Protein AF-A0A524GZX2-F1 (afdb_monomer)

Sequence (122 aa):
MFYCSATPIFTAFLVPGYKEALSGFSVVTVDKFQGQEAPIVIYSMTSSSSEDAPMGMSFLYNPNRMNVATSRAKCTSILVSTSKIFEVECNTIEQIRWANGVCLYKEMSMEVNIHEFNFNLL

Structure (mmCIF, N/CA/C/O backbone):
data_AF-A0A524GZX2-F1
#
_entry.id   AF-A0A524GZX2-F1
#
loop_
_atom_site.group_PDB
_atom_site.id
_atom_site.type_symbol
_atom_site.label_atom_id
_atom_site.label_alt_id
_atom_site.label_comp_id
_atom_site.label_asym_id
_atom_site.label_entity_id
_atom_site.label_seq_id
_atom_site.pdbx_PDB_ins_code
_atom_site.Cartn_x
_atom_site.Cartn_y
_atom_site.Cartn_z
_atom_site.occupancy
_atom_site.B_iso_or_equiv
_atom_site.auth_seq_id
_atom_site.auth_comp_id
_atom_site.auth_asym_id
_atom_site.auth_atom_id
_atom_site.pdbx_PDB_model_num
ATOM 1 N N . MET A 1 1 ? -14.765 -8.518 -10.613 1.00 26.88 1 MET A N 1
ATOM 2 C CA . MET A 1 1 ? -14.017 -7.895 -11.724 1.00 26.88 1 MET A CA 1
ATOM 3 C C . MET A 1 1 ? -14.047 -6.387 -11.501 1.00 26.88 1 MET A C 1
ATOM 5 O O . MET A 1 1 ? -14.984 -5.731 -11.930 1.00 26.88 1 MET A O 1
ATOM 9 N N . PHE A 1 2 ? -13.115 -5.854 -10.703 1.00 30.02 2 PHE A N 1
ATOM 10 C CA . PHE A 1 2 ? -12.992 -4.406 -10.493 1.00 30.02 2 PHE A CA 1
ATOM 11 C C . PHE A 1 2 ? -12.303 -3.836 -11.734 1.00 30.02 2 PHE A C 1
ATOM 13 O O . PHE A 1 2 ? -11.100 -4.006 -11.907 1.00 30.02 2 PHE A O 1
ATOM 20 N N . TYR A 1 3 ? -13.097 -3.305 -12.664 1.00 29.52 3 TYR A N 1
ATOM 21 C CA . TYR A 1 3 ? -12.611 -2.841 -13.958 1.00 29.52 3 TYR A CA 1
ATOM 22 C C . TYR A 1 3 ? -11.787 -1.553 -13.822 1.00 29.52 3 TYR A C 1
ATOM 24 O O . TYR A 1 3 ? -12.161 -0.606 -13.131 1.00 29.52 3 TYR A O 1
ATOM 32 N N . CYS A 1 4 ? -10.669 -1.568 -14.539 1.00 35.44 4 CYS A N 1
ATOM 33 C CA . CYS A 1 4 ? -9.645 -0.549 -14.716 1.00 35.44 4 CYS A CA 1
ATOM 34 C C . CYS A 1 4 ? -10.163 0.730 -15.420 1.00 35.44 4 CYS A C 1
ATOM 36 O O . CYS A 1 4 ? -9.849 0.969 -16.583 1.00 35.44 4 CYS A O 1
ATOM 38 N N . SER A 1 5 ? -10.971 1.564 -14.754 1.00 31.56 5 SER A N 1
ATOM 39 C CA . SER A 1 5 ? -11.332 2.893 -15.299 1.00 31.56 5 SER A CA 1
ATOM 40 C C . SER A 1 5 ? -11.435 4.030 -14.280 1.00 31.56 5 SER A C 1
ATOM 42 O O . SER A 1 5 ? -11.758 5.155 -14.654 1.00 31.56 5 SER A O 1
ATOM 44 N N . ALA A 1 6 ? -11.162 3.774 -13.003 1.00 36.34 6 ALA A N 1
ATOM 45 C CA . ALA A 1 6 ? -11.051 4.821 -11.998 1.00 36.34 6 ALA A CA 1
ATOM 46 C C . ALA A 1 6 ? -9.574 4.991 -11.647 1.00 36.34 6 ALA A C 1
ATOM 48 O O . ALA A 1 6 ? -8.852 4.009 -11.496 1.00 36.34 6 ALA A O 1
ATOM 49 N N . THR A 1 7 ? -9.133 6.242 -11.562 1.00 40.62 7 THR A N 1
ATOM 50 C CA . THR A 1 7 ? -7.848 6.665 -10.993 1.00 40.62 7 THR A CA 1
ATOM 51 C C . THR A 1 7 ? -7.413 5.764 -9.829 1.00 40.62 7 THR A C 1
ATOM 53 O O . THR A 1 7 ? -8.289 5.338 -9.073 1.00 40.62 7 THR A O 1
ATOM 56 N N . PRO A 1 8 ? -6.106 5.486 -9.623 1.00 47.75 8 PRO A N 1
ATOM 57 C CA . PRO A 1 8 ? -5.664 4.632 -8.529 1.00 47.75 8 PRO A CA 1
ATOM 58 C C . PRO A 1 8 ? -5.829 5.407 -7.217 1.00 47.75 8 PRO A C 1
ATOM 60 O O . PRO A 1 8 ? -4.922 6.029 -6.669 1.00 47.75 8 PRO A O 1
ATOM 63 N N . ILE A 1 9 ? -7.067 5.462 -6.747 1.00 49.03 9 ILE A N 1
ATOM 64 C CA . ILE A 1 9 ? -7.453 5.957 -5.446 1.00 49.03 9 ILE A CA 1
ATOM 65 C C . ILE A 1 9 ? -7.180 4.780 -4.536 1.00 49.03 9 ILE A C 1
ATOM 67 O O . ILE A 1 9 ? -8.016 3.904 -4.328 1.00 49.03 9 ILE A O 1
ATOM 71 N N . PHE A 1 10 ? -5.947 4.757 -4.053 1.00 57.69 10 PHE A N 1
ATOM 72 C CA . PHE A 1 10 ? -5.492 3.927 -2.961 1.00 57.69 10 PHE A CA 1
ATOM 73 C C . PHE A 1 10 ? -6.518 3.924 -1.840 1.00 57.69 10 PHE A C 1
ATOM 75 O O . PHE A 1 10 ? -6.569 4.860 -1.047 1.00 57.69 10 PHE A O 1
ATOM 82 N N . THR A 1 11 ? -7.374 2.915 -1.827 1.00 55.09 11 THR A N 1
ATOM 83 C CA . THR A 1 11 ? -8.514 2.892 -0.928 1.00 55.09 11 THR A CA 1
ATOM 84 C C . THR A 1 11 ? -8.069 2.213 0.350 1.00 55.09 11 THR A C 1
ATOM 86 O O . THR A 1 11 ? -7.785 1.017 0.325 1.00 55.09 11 THR A O 1
ATOM 89 N N . ALA A 1 12 ? -7.967 2.991 1.426 1.00 59.34 12 ALA A N 1
ATOM 90 C CA . ALA A 1 12 ? -7.832 2.490 2.782 1.00 59.34 12 ALA A CA 1
ATOM 91 C C . ALA A 1 12 ? -9.238 2.254 3.344 1.00 59.34 12 ALA A C 1
ATOM 93 O O . ALA A 1 12 ? -10.034 3.194 3.385 1.00 59.34 12 ALA A O 1
ATOM 94 N N . PHE A 1 13 ? -9.540 1.022 3.759 1.00 61.09 13 PHE A N 1
ATOM 95 C CA . PHE A 1 13 ? -10.732 0.733 4.555 1.00 61.09 13 PHE A CA 1
ATOM 96 C C . PHE A 1 13 ? -10.370 0.742 6.034 1.00 61.09 13 PHE A C 1
ATOM 98 O O . PHE A 1 13 ? -9.524 -0.044 6.461 1.00 61.09 13 PHE A O 1
ATOM 105 N N . LEU A 1 14 ? -11.022 1.613 6.803 1.00 60.72 14 LEU A N 1
ATOM 106 C CA . LEU A 1 14 ? -10.950 1.609 8.263 1.00 60.72 14 LEU A CA 1
ATOM 107 C C . LEU A 1 14 ? -12.053 0.702 8.800 1.00 60.72 14 LEU A C 1
ATOM 109 O O . LEU A 1 14 ? -13.223 0.964 8.533 1.00 60.72 14 LEU A O 1
ATOM 113 N N . VAL A 1 15 ? -11.688 -0.338 9.550 1.00 5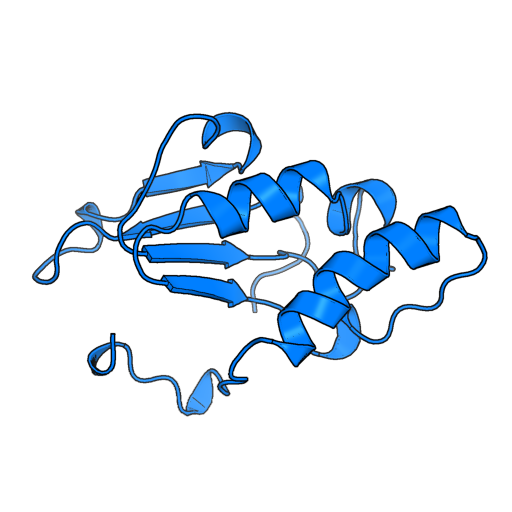8.84 15 VAL A N 1
ATOM 114 C CA . VAL A 1 15 ? -12.658 -1.202 10.241 1.00 58.84 15 VAL A CA 1
ATOM 115 C C . VAL A 1 15 ? -12.703 -0.806 11.720 1.00 58.84 15 VAL A C 1
ATOM 117 O O . VAL A 1 15 ? -11.764 -1.119 12.458 1.00 58.84 15 VAL A O 1
ATOM 120 N N . PRO A 1 16 ? -13.734 -0.077 12.184 1.00 53.34 16 PRO A N 1
ATOM 121 C CA . PRO A 1 16 ? -13.978 0.107 13.604 1.00 53.34 16 PRO A CA 1
ATOM 122 C C . PRO A 1 16 ? -14.568 -1.183 14.191 1.00 53.34 16 PRO A C 1
ATOM 124 O O . PRO A 1 16 ? -15.125 -2.003 13.466 1.00 53.34 16 PRO A O 1
ATOM 127 N N . GLY A 1 17 ? -14.387 -1.365 15.502 1.00 51.75 17 GLY A N 1
ATOM 128 C CA . GLY A 1 17 ? -14.606 -2.608 16.250 1.00 51.75 17 GLY A CA 1
ATOM 129 C C . GLY A 1 17 ? -15.771 -3.498 15.793 1.00 51.75 17 GLY A C 1
ATOM 130 O O . GLY A 1 17 ? -16.878 -3.044 15.518 1.00 51.75 17 GLY A O 1
ATOM 131 N N . TYR A 1 18 ? -15.474 -4.794 15.751 1.00 54.81 18 TYR A N 1
ATOM 132 C CA . TYR A 1 18 ? -16.292 -5.892 15.248 1.00 54.81 18 TYR A CA 1
ATOM 133 C C . TYR A 1 18 ? -17.677 -5.997 15.916 1.00 54.81 18 TYR A C 1
ATOM 135 O O . TYR A 1 18 ? -17.793 -6.466 17.048 1.00 54.81 18 TYR A O 1
ATOM 143 N N . LYS A 1 19 ? -18.724 -5.586 15.193 1.00 42.22 19 LYS A N 1
ATOM 144 C CA . LYS A 1 19 ? -20.029 -6.258 15.009 1.00 42.22 19 LYS A CA 1
ATOM 145 C C . LYS A 1 19 ? -20.993 -5.260 14.376 1.00 42.22 19 LYS A C 1
ATOM 147 O O . LYS A 1 19 ? -21.239 -4.205 14.937 1.00 42.22 19 LYS A O 1
ATOM 152 N N . GLU A 1 20 ? -21.548 -5.649 13.233 1.00 48.00 20 GLU A N 1
ATOM 153 C CA . GLU A 1 20 ? -22.684 -4.987 12.583 1.00 48.00 20 GLU A CA 1
ATOM 154 C C . GLU A 1 20 ? -22.391 -3.580 12.040 1.00 48.00 20 GLU A C 1
ATOM 156 O O . GLU A 1 20 ? -22.668 -2.566 12.666 1.00 48.00 20 GLU A O 1
ATOM 161 N N . ALA A 1 21 ? -21.867 -3.531 10.813 1.00 46.94 21 ALA A N 1
ATOM 162 C CA . ALA A 1 21 ? -22.524 -2.866 9.683 1.00 46.94 21 ALA A CA 1
ATOM 163 C C . ALA A 1 21 ? -21.503 -2.450 8.618 1.00 46.94 21 ALA A C 1
ATOM 165 O O . ALA A 1 21 ? -20.449 -1.882 8.901 1.00 46.94 21 ALA A O 1
ATOM 166 N N . LEU A 1 22 ? -21.894 -2.609 7.354 1.00 53.34 22 LEU A N 1
ATOM 167 C CA . LEU A 1 22 ? -21.276 -1.935 6.208 1.00 53.34 22 LEU A CA 1
ATOM 168 C C . LEU A 1 22 ? -21.184 -0.399 6.389 1.00 53.34 22 LEU A C 1
ATOM 170 O O . LEU A 1 22 ? -20.458 0.250 5.646 1.00 53.34 22 LEU A O 1
ATOM 174 N N . SER A 1 23 ? -21.869 0.184 7.385 1.00 54.56 23 SER A N 1
ATOM 175 C CA . SER A 1 23 ? -21.784 1.601 7.761 1.00 54.56 23 SER A CA 1
ATOM 176 C C . SER A 1 23 ? -20.576 1.969 8.632 1.00 54.56 23 SER A C 1
ATOM 178 O O . SER A 1 23 ? -20.372 3.152 8.884 1.00 54.56 23 SER A O 1
ATOM 180 N N . GLY A 1 24 ? -19.785 1.000 9.109 1.00 60.69 24 GLY A N 1
ATOM 181 C CA . GLY A 1 24 ? -18.562 1.261 9.879 1.00 60.69 24 GLY A CA 1
ATOM 182 C C . GLY A 1 24 ? -17.327 1.538 9.017 1.00 60.69 24 GLY A C 1
ATOM 183 O O . GLY A 1 24 ? -16.347 2.083 9.512 1.00 60.69 24 GLY A O 1
ATOM 184 N N . PHE A 1 25 ? -17.354 1.193 7.729 1.00 67.81 25 PHE A N 1
ATOM 185 C CA . PHE A 1 25 ? -16.175 1.287 6.871 1.00 67.81 25 PHE A CA 1
ATOM 186 C C . PHE A 1 25 ? -16.003 2.700 6.310 1.00 67.81 25 PHE A C 1
ATOM 188 O O . PHE A 1 25 ? -16.866 3.206 5.594 1.00 67.81 25 PHE A O 1
ATOM 195 N N . SER A 1 26 ? -14.857 3.324 6.586 1.00 73.62 26 SER A N 1
ATOM 196 C CA . SER A 1 26 ? -14.449 4.549 5.888 1.00 73.62 26 SER A CA 1
ATOM 197 C C . SER A 1 26 ? -13.597 4.184 4.681 1.00 73.62 26 SER A C 1
ATOM 199 O O . SER A 1 26 ? -12.649 3.418 4.822 1.00 73.62 26 SER A O 1
ATOM 201 N N . VAL A 1 27 ? -13.946 4.729 3.515 1.00 79.69 27 VAL A N 1
ATOM 202 C CA . VAL A 1 27 ? -13.299 4.481 2.221 1.00 79.69 27 VAL A CA 1
ATOM 203 C C . VAL A 1 27 ? -12.646 5.780 1.777 1.00 79.69 27 VAL A C 1
ATOM 205 O O . VAL A 1 27 ? -13.331 6.726 1.383 1.00 79.69 27 VAL A O 1
ATOM 208 N N . VAL A 1 28 ? -11.322 5.853 1.857 1.00 80.06 28 VAL A N 1
ATOM 209 C CA . VAL A 1 28 ? -10.583 7.083 1.542 1.00 80.06 28 VAL A CA 1
ATOM 210 C C . VAL A 1 28 ? -9.330 6.801 0.729 1.00 80.06 28 VAL A C 1
ATOM 212 O O . VAL A 1 28 ? -8.734 5.736 0.836 1.00 80.06 28 VAL A O 1
ATOM 215 N N . THR A 1 29 ? -8.900 7.789 -0.057 1.00 84.88 29 THR A N 1
ATOM 216 C CA . THR A 1 29 ? -7.552 7.816 -0.642 1.00 84.88 29 THR A CA 1
ATOM 217 C C . THR A 1 29 ? -6.498 7.841 0.465 1.00 84.88 29 THR A C 1
ATOM 219 O O . THR A 1 29 ? -6.676 8.590 1.427 1.00 84.88 29 THR A O 1
ATOM 222 N N . VAL A 1 30 ? -5.348 7.198 0.267 1.00 82.31 30 VAL A N 1
ATOM 223 C CA . VAL A 1 30 ? -4.183 7.321 1.169 1.00 82.31 30 VAL A CA 1
ATOM 224 C C . VAL A 1 30 ? -3.801 8.773 1.468 1.00 82.31 30 VAL A C 1
ATOM 226 O O . VAL A 1 30 ? -3.523 9.102 2.618 1.00 82.31 30 VAL A O 1
ATOM 229 N N . ASP A 1 31 ? -3.857 9.663 0.473 1.00 84.19 31 ASP A N 1
ATOM 230 C CA . ASP A 1 31 ? -3.518 11.080 0.664 1.00 84.19 31 ASP A CA 1
ATOM 231 C C . A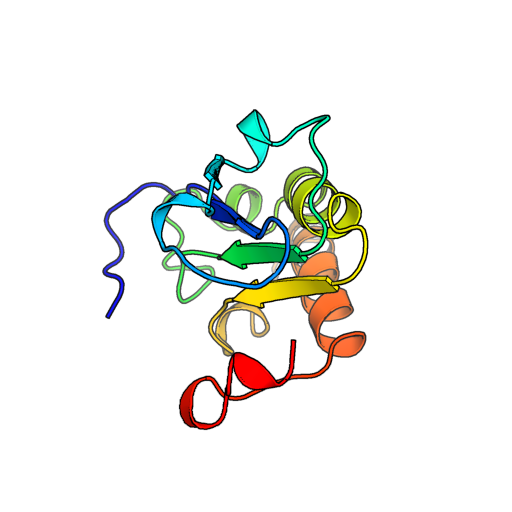SP A 1 31 ? -4.463 11.770 1.676 1.00 84.19 31 ASP A C 1
ATOM 233 O O . ASP A 1 31 ? -4.027 12.604 2.463 1.00 84.19 31 ASP A O 1
ATOM 237 N N . LYS A 1 32 ? -5.742 11.367 1.727 1.00 82.50 32 LYS A N 1
ATOM 238 C CA . LYS A 1 32 ? -6.731 11.840 2.722 1.00 82.50 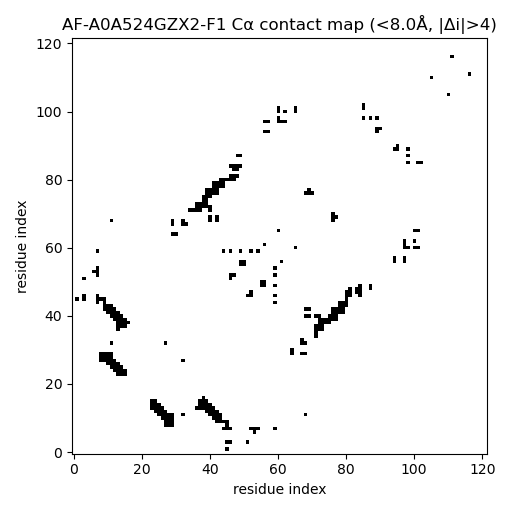32 LYS A CA 1
ATOM 239 C C . LYS A 1 32 ? -6.668 11.088 4.054 1.00 82.50 32 LYS A C 1
ATOM 241 O O . LYS A 1 32 ? -7.254 11.547 5.028 1.00 82.50 32 LYS A O 1
ATOM 246 N N . PHE A 1 33 ? -5.986 9.945 4.096 1.00 78.69 33 PHE A N 1
ATOM 247 C CA . PHE A 1 33 ? -5.827 9.124 5.296 1.00 78.69 33 PHE A CA 1
ATOM 248 C C . PHE A 1 33 ? -4.617 9.542 6.150 1.00 78.69 33 PHE A C 1
ATOM 250 O O . PHE A 1 33 ? -4.366 8.986 7.218 1.00 78.69 33 PHE A O 1
ATOM 257 N N . GLN A 1 34 ? -3.844 10.535 5.703 1.00 77.12 34 GLN A N 1
ATOM 258 C CA . GLN A 1 34 ? -2.699 11.039 6.453 1.00 77.12 34 GLN A CA 1
ATOM 259 C C . GLN A 1 34 ? -3.118 11.573 7.830 1.00 77.12 34 GLN A C 1
ATOM 261 O O . GLN A 1 34 ? -4.030 12.386 7.951 1.00 77.12 34 GLN A O 1
ATOM 266 N N . GLY A 1 35 ? -2.431 11.108 8.877 1.00 82.12 35 GLY A N 1
ATOM 267 C CA . GLY A 1 35 ? -2.705 11.498 10.264 1.00 82.12 35 GLY A CA 1
ATOM 268 C C . GLY A 1 35 ? -3.895 10.784 10.915 1.00 82.12 35 GLY A C 1
ATOM 269 O O . GLY A 1 35 ? -4.191 11.064 12.072 1.00 82.12 35 GLY A O 1
ATOM 270 N N . GLN A 1 36 ? -4.558 9.863 10.210 1.00 82.75 36 GLN A N 1
ATOM 271 C CA . GLN A 1 36 ? -5.623 9.016 10.752 1.00 82.75 36 GLN A CA 1
ATOM 272 C C . GLN A 1 36 ? -5.116 7.587 10.951 1.00 82.75 36 GLN A C 1
ATOM 274 O O . GLN A 1 36 ? -4.260 7.126 10.204 1.00 82.75 36 GLN A O 1
ATOM 279 N N . GLU A 1 37 ? -5.649 6.873 11.941 1.00 85.31 37 GLU A N 1
ATOM 280 C CA . GLU A 1 37 ? -5.272 5.487 12.236 1.00 85.31 37 GLU A CA 1
ATOM 281 C C . GLU A 1 37 ? -6.505 4.606 12.424 1.00 85.31 37 GLU A C 1
ATOM 283 O O . GLU A 1 37 ? -7.539 5.059 12.920 1.00 85.31 37 GLU A O 1
ATOM 288 N N . ALA A 1 38 ? -6.364 3.327 12.084 1.00 83.19 38 ALA A N 1
ATOM 289 C CA . ALA A 1 38 ? -7.406 2.311 12.185 1.00 83.19 38 ALA A CA 1
ATOM 290 C C . ALA A 1 38 ? -6.908 1.088 12.962 1.00 83.19 38 ALA A C 1
ATOM 292 O O . ALA A 1 38 ? -5.723 0.773 12.876 1.00 83.19 38 ALA A O 1
ATOM 293 N N . PRO A 1 39 ? -7.784 0.318 13.631 1.00 83.75 39 PRO A N 1
ATOM 294 C CA . PRO A 1 39 ? -7.442 -1.036 14.071 1.00 83.75 39 PRO A CA 1
ATOM 295 C C . PRO A 1 39 ? -6.911 -1.896 12.913 1.00 83.75 39 PRO A C 1
ATOM 297 O O . PRO A 1 39 ? -5.826 -2.471 13.006 1.00 83.75 39 PRO A O 1
ATOM 300 N N . ILE A 1 40 ? -7.635 -1.900 11.790 1.00 84.19 40 ILE A N 1
ATOM 301 C CA . ILE A 1 40 ? -7.281 -2.620 10.564 1.00 84.19 40 ILE A CA 1
ATOM 302 C C . ILE A 1 40 ? -7.316 -1.642 9.392 1.00 84.19 40 ILE A C 1
ATOM 304 O O . ILE A 1 40 ? -8.282 -0.887 9.258 1.00 84.19 40 ILE A O 1
ATOM 308 N N . VAL A 1 41 ? -6.285 -1.682 8.546 1.00 85.94 41 VAL A N 1
ATOM 309 C CA . VAL A 1 41 ? -6.253 -0.971 7.261 1.00 85.94 41 VAL A CA 1
ATOM 310 C C . VAL A 1 41 ? -6.218 -1.989 6.133 1.00 85.94 41 VAL A C 1
ATOM 312 O O . VAL A 1 41 ? -5.311 -2.816 6.075 1.00 85.94 41 VAL A O 1
ATOM 315 N N . ILE A 1 42 ? -7.174 -1.901 5.211 1.00 87.19 42 ILE A N 1
ATOM 316 C CA . ILE A 1 42 ? -7.129 -2.640 3.942 1.00 87.19 42 ILE A CA 1
ATOM 317 C C . ILE A 1 42 ? -6.722 -1.667 2.848 1.00 87.19 42 ILE A C 1
ATOM 319 O O . ILE A 1 42 ? -7.426 -0.690 2.627 1.00 87.19 42 ILE A O 1
ATOM 323 N N . TYR A 1 43 ? -5.620 -1.943 2.166 1.00 88.88 43 TYR A N 1
ATOM 324 C CA . TYR A 1 43 ? -5.021 -1.116 1.132 1.00 88.88 43 TYR A CA 1
ATOM 325 C C . TYR A 1 43 ? -5.090 -1.834 -0.219 1.00 88.88 43 TYR A C 1
ATOM 327 O O . TYR A 1 43 ? -4.484 -2.885 -0.404 1.00 88.88 43 TYR A O 1
ATOM 335 N N . SER A 1 44 ? -5.842 -1.280 -1.171 1.00 88.12 44 SER A N 1
ATOM 336 C CA . SER A 1 44 ? -5.977 -1.856 -2.517 1.00 88.12 44 SER A CA 1
ATOM 337 C C . SER A 1 44 ? -5.046 -1.181 -3.524 1.00 88.12 44 SER A C 1
ATOM 339 O O . SER A 1 44 ? -5.045 0.047 -3.639 1.00 88.12 44 SER A O 1
ATOM 341 N N . MET A 1 45 ? -4.313 -1.985 -4.303 1.00 86.56 45 MET A N 1
ATOM 342 C CA . MET A 1 45 ? -3.461 -1.494 -5.398 1.00 86.56 45 MET A CA 1
ATOM 343 C C . MET A 1 45 ? -4.273 -0.995 -6.594 1.00 86.56 45 MET A C 1
ATOM 345 O O . MET A 1 45 ? -3.779 -0.187 -7.376 1.00 86.56 45 MET A O 1
ATOM 349 N N . THR A 1 46 ? -5.528 -1.436 -6.744 1.00 83.56 46 THR A N 1
ATOM 350 C CA . THR A 1 46 ? -6.478 -1.025 -7.806 1.00 83.56 46 THR A CA 1
ATOM 351 C C . THR A 1 46 ? -6.018 -1.227 -9.262 1.00 83.56 46 THR A C 1
ATOM 353 O O . THR A 1 46 ? -6.782 -0.951 -10.179 1.00 83.56 46 THR A O 1
ATOM 356 N N . SER A 1 47 ? -4.810 -1.749 -9.486 1.00 85.19 47 SER A N 1
ATOM 357 C CA . SER A 1 47 ? -4.234 -2.101 -10.790 1.00 85.19 47 SER A CA 1
ATOM 358 C C . SER A 1 47 ? -3.831 -3.573 -10.785 1.00 85.19 47 SER A C 1
ATOM 360 O O . SER A 1 47 ? -3.434 -4.104 -9.746 1.00 85.19 47 SER A O 1
ATOM 362 N N . SER A 1 48 ? -3.955 -4.234 -11.939 1.00 85.75 48 SER A N 1
ATOM 363 C CA . SER A 1 48 ? -3.635 -5.662 -12.077 1.00 85.75 48 SER A CA 1
ATOM 364 C C . SER A 1 48 ? -2.183 -5.918 -12.488 1.00 85.75 48 SER A C 1
ATOM 366 O O . SER A 1 48 ? -1.703 -7.035 -12.298 1.00 85.75 48 SER A O 1
ATOM 368 N N . SER A 1 49 ? -1.490 -4.910 -13.019 1.00 84.88 49 SER A N 1
ATOM 369 C CA . SER A 1 49 ? -0.053 -4.911 -13.306 1.00 84.88 49 SER A CA 1
ATOM 370 C C . SER A 1 49 ? 0.499 -3.476 -13.309 1.00 84.88 49 SER A C 1
ATOM 372 O O . SER A 1 49 ? -0.262 -2.512 -13.171 1.00 84.88 49 SER A O 1
ATOM 374 N N . SER A 1 50 ? 1.818 -3.330 -13.455 1.00 82.25 50 SER A N 1
ATOM 375 C CA . SER A 1 50 ? 2.498 -2.039 -13.627 1.00 82.25 50 SER A CA 1
ATOM 376 C C . SER A 1 50 ? 2.147 -1.335 -14.938 1.00 82.25 50 SER A C 1
ATOM 378 O O . SER A 1 50 ? 2.115 -0.106 -14.977 1.00 82.25 50 SER A O 1
ATOM 380 N N . GLU A 1 51 ? 1.882 -2.099 -15.995 1.00 83.56 51 GLU A N 1
ATOM 381 C CA . GLU A 1 51 ? 1.576 -1.610 -17.346 1.00 83.56 51 GLU A CA 1
ATOM 382 C C . GLU A 1 51 ? 0.134 -1.107 -17.440 1.00 83.56 51 GLU A C 1
ATOM 384 O O . GLU A 1 51 ? -0.141 -0.140 -18.147 1.00 83.56 51 GLU A O 1
ATOM 389 N N . ASP A 1 52 ? -0.772 -1.726 -16.679 1.00 81.38 52 ASP A N 1
ATOM 390 C CA . ASP A 1 52 ? -2.180 -1.328 -16.589 1.00 81.38 52 ASP A CA 1
ATOM 391 C C . ASP A 1 52 ? -2.379 -0.050 -15.754 1.00 81.38 52 ASP A C 1
ATOM 393 O O . ASP A 1 52 ? -3.477 0.507 -15.703 1.00 81.38 52 ASP A O 1
ATOM 397 N N . ALA A 1 53 ? -1.335 0.422 -15.063 1.00 79.69 53 ALA A N 1
ATOM 398 C CA . ALA A 1 53 ? -1.423 1.574 -14.183 1.00 79.69 53 ALA A CA 1
ATOM 399 C C . ALA A 1 53 ? -1.513 2.880 -14.999 1.00 79.69 53 ALA A C 1
ATOM 401 O O . ALA A 1 53 ? -0.518 3.301 -15.595 1.00 79.69 53 ALA A O 1
ATOM 402 N N . PRO A 1 54 ? -2.640 3.617 -14.966 1.00 75.81 54 PRO A N 1
ATOM 403 C CA . PRO A 1 54 ? -2.844 4.792 -15.823 1.00 75.81 54 PRO A CA 1
ATOM 404 C C . PRO A 1 54 ? -1.867 5.942 -15.533 1.00 75.81 54 PRO A C 1
ATOM 406 O O . PRO A 1 54 ? -1.619 6.778 -16.395 1.00 75.81 54 PRO A O 1
ATOM 409 N N . MET A 1 55 ? -1.316 5.987 -14.316 1.00 81.69 55 MET A N 1
ATOM 410 C CA . MET A 1 55 ? -0.330 6.983 -13.872 1.00 81.69 55 MET A CA 1
ATOM 411 C C . MET A 1 55 ? 1.096 6.406 -13.785 1.00 81.69 55 MET A C 1
ATOM 413 O O . MET A 1 55 ? 2.001 7.065 -13.274 1.00 81.69 55 MET A O 1
ATOM 417 N N . GLY A 1 56 ? 1.293 5.177 -14.269 1.00 85.38 56 GLY A N 1
ATOM 418 C CA . GLY A 1 56 ? 2.573 4.482 -14.301 1.00 85.38 56 GLY A CA 1
ATOM 419 C C . GLY A 1 56 ? 3.101 4.003 -12.944 1.00 85.38 56 GLY A C 1
ATOM 420 O O . GLY A 1 56 ? 2.490 4.168 -11.883 1.00 85.38 56 GLY A O 1
ATOM 421 N N . MET A 1 57 ? 4.296 3.409 -13.000 1.00 87.62 57 MET A N 1
ATOM 422 C CA . MET A 1 57 ? 4.975 2.767 -11.868 1.00 87.62 57 MET A CA 1
ATOM 423 C C . MET A 1 57 ? 5.219 3.707 -10.679 1.00 87.62 57 MET A C 1
ATOM 425 O O . MET A 1 57 ? 4.999 3.324 -9.534 1.00 87.62 57 MET A O 1
ATOM 429 N N . SER A 1 58 ? 5.658 4.942 -10.935 1.00 87.12 58 SER A N 1
ATOM 430 C CA . SER A 1 58 ? 6.017 5.907 -9.884 1.00 87.12 58 SER A CA 1
ATOM 431 C C . SER A 1 58 ? 4.835 6.275 -8.986 1.00 87.12 58 SER A C 1
ATOM 433 O O . SER A 1 58 ? 5.006 6.572 -7.801 1.00 87.12 58 SER A O 1
ATOM 435 N N . PHE A 1 59 ? 3.623 6.245 -9.543 1.00 87.56 59 PHE A N 1
ATOM 436 C CA . PHE A 1 59 ? 2.397 6.468 -8.797 1.00 87.56 59 PHE A CA 1
ATOM 437 C C . PHE A 1 59 ? 1.965 5.205 -8.049 1.00 87.56 59 PHE A C 1
ATOM 439 O O . PHE A 1 59 ? 1.634 5.298 -6.866 1.00 87.56 59 PHE A O 1
ATOM 446 N N . LEU A 1 60 ? 1.962 4.054 -8.732 1.00 88.81 60 LEU A N 1
ATOM 447 C CA . LEU A 1 60 ? 1.495 2.769 -8.203 1.00 88.81 60 LEU A CA 1
ATOM 448 C C . LEU A 1 60 ? 2.353 2.270 -7.031 1.00 88.81 60 LEU A C 1
ATOM 450 O O . LEU A 1 60 ? 1.816 1.868 -6.005 1.00 88.81 60 LEU A O 1
ATOM 454 N N . TYR A 1 61 ? 3.675 2.362 -7.161 1.00 90.75 61 TYR A N 1
ATOM 455 C CA . TYR A 1 61 ? 4.655 1.899 -6.173 1.00 90.75 61 TYR A CA 1
ATOM 456 C C . TYR A 1 61 ? 5.227 3.052 -5.343 1.00 90.75 61 TYR A C 1
ATOM 458 O O . TYR A 1 61 ? 6.378 3.018 -4.906 1.00 90.75 61 TYR A O 1
ATOM 466 N N . ASN A 1 62 ? 4.448 4.118 -5.146 1.00 90.25 62 ASN A N 1
ATOM 467 C CA . ASN A 1 62 ? 4.919 5.275 -4.401 1.00 90.25 62 ASN A CA 1
ATOM 468 C C . ASN A 1 62 ? 5.248 4.879 -2.943 1.00 90.25 62 ASN A C 1
ATOM 470 O O . ASN A 1 62 ? 4.332 4.548 -2.180 1.00 90.25 62 ASN A O 1
ATOM 474 N N . PRO A 1 63 ? 6.518 4.978 -2.509 1.00 89.62 63 PRO A N 1
ATOM 475 C CA . PRO A 1 63 ? 6.931 4.483 -1.198 1.00 89.62 63 PRO A CA 1
ATOM 476 C C . PRO A 1 63 ? 6.305 5.283 -0.052 1.00 89.62 63 PRO A C 1
ATOM 478 O O . PRO A 1 63 ? 5.958 4.718 0.981 1.00 89.62 63 PRO A O 1
ATOM 481 N N . ASN A 1 64 ? 6.085 6.589 -0.233 1.00 90.12 64 ASN A N 1
ATOM 482 C CA . ASN A 1 64 ? 5.467 7.425 0.796 1.00 90.12 64 ASN A CA 1
ATOM 483 C C . ASN A 1 64 ? 4.009 7.020 1.031 1.00 90.12 64 ASN A C 1
ATOM 485 O O . ASN A 1 64 ? 3.563 6.949 2.174 1.00 90.12 64 ASN A O 1
ATOM 489 N N . ARG A 1 65 ? 3.270 6.714 -0.039 1.00 90.50 65 ARG A N 1
ATOM 490 C CA . ARG A 1 65 ? 1.878 6.266 0.070 1.00 90.50 65 ARG A CA 1
ATOM 491 C C . ARG A 1 65 ? 1.772 4.876 0.667 1.00 90.50 65 ARG A C 1
ATOM 493 O O . ARG A 1 65 ? 0.933 4.666 1.536 1.00 90.50 65 ARG A O 1
ATOM 500 N N . MET A 1 66 ? 2.650 3.967 0.260 1.00 89.88 66 MET A N 1
ATOM 501 C CA . MET A 1 66 ? 2.710 2.642 0.858 1.00 89.88 66 MET A CA 1
ATOM 502 C C . MET A 1 66 ? 2.999 2.725 2.362 1.00 89.88 66 MET A C 1
ATOM 504 O O . MET A 1 66 ? 2.277 2.126 3.151 1.00 89.88 66 MET A O 1
ATOM 508 N N . ASN A 1 67 ? 3.979 3.537 2.769 1.00 90.81 67 ASN A N 1
ATOM 509 C CA . ASN A 1 67 ? 4.307 3.740 4.180 1.00 90.81 67 ASN A CA 1
ATOM 510 C C . ASN A 1 67 ? 3.125 4.307 4.970 1.00 90.81 67 ASN A C 1
ATOM 512 O O . ASN A 1 67 ? 2.851 3.850 6.076 1.00 90.81 67 ASN A O 1
ATOM 516 N N . VAL A 1 68 ? 2.400 5.288 4.424 1.00 89.44 68 VAL A N 1
ATOM 517 C CA . VAL A 1 68 ? 1.185 5.804 5.072 1.00 89.44 68 VAL A CA 1
ATOM 518 C C . VAL A 1 68 ? 0.107 4.723 5.133 1.00 89.44 68 VAL A C 1
ATOM 520 O O . VAL A 1 68 ? -0.536 4.590 6.159 1.00 89.44 68 VAL A O 1
ATOM 523 N N . ALA A 1 69 ? -0.102 3.925 4.091 1.00 86.81 69 ALA A N 1
ATOM 524 C CA . ALA A 1 69 ? -1.126 2.884 4.125 1.00 86.81 69 ALA A CA 1
ATOM 525 C C . ALA A 1 69 ? -0.838 1.823 5.203 1.00 86.81 69 ALA A C 1
ATOM 527 O O . ALA A 1 69 ? -1.735 1.453 5.957 1.00 86.81 69 ALA A O 1
ATOM 528 N N . THR A 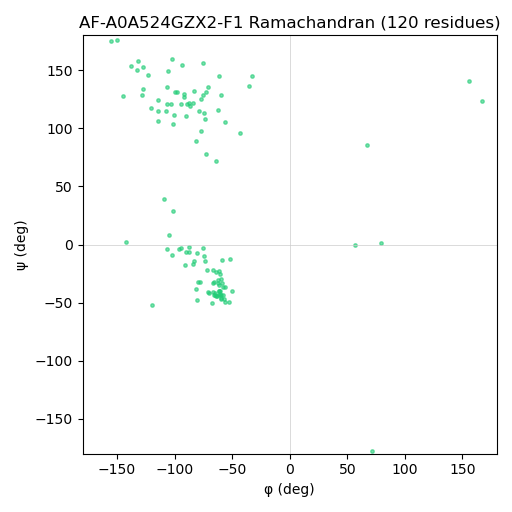1 70 ? 0.412 1.371 5.312 1.00 89.75 70 THR A N 1
ATOM 529 C CA . THR A 1 70 ? 0.791 0.277 6.216 1.00 89.75 70 THR A CA 1
ATOM 530 C C . THR A 1 70 ? 0.988 0.727 7.663 1.00 89.75 70 THR A C 1
ATOM 532 O O . THR A 1 70 ? 0.569 0.026 8.579 1.00 89.75 70 THR A O 1
ATOM 535 N N . SER A 1 71 ? 1.571 1.909 7.899 1.00 90.44 71 SER A N 1
ATOM 536 C CA . SER A 1 71 ? 1.885 2.399 9.257 1.00 90.44 71 SER A CA 1
ATOM 537 C C . SER A 1 71 ? 0.676 2.867 10.069 1.00 90.44 71 SER A C 1
ATOM 539 O O . SER A 1 71 ? 0.789 3.071 11.274 1.00 90.44 71 SER A O 1
ATOM 541 N N . ARG A 1 72 ? -0.477 3.072 9.426 1.00 87.38 72 ARG A N 1
ATOM 542 C CA . ARG A 1 72 ? -1.701 3.564 10.086 1.00 87.38 72 ARG A CA 1
ATOM 543 C C . ARG A 1 72 ? -2.594 2.451 10.623 1.00 87.38 72 ARG A C 1
ATOM 545 O O . ARG A 1 72 ? -3.584 2.741 11.297 1.00 87.38 72 ARG A O 1
ATOM 552 N N . ALA A 1 73 ? -2.254 1.197 10.337 1.00 87.94 73 ALA A N 1
ATOM 553 C CA . ALA A 1 73 ? -2.862 0.050 10.985 1.00 87.94 73 ALA A CA 1
ATOM 554 C C . ALA A 1 73 ? -2.281 -0.129 12.391 1.00 87.94 73 ALA A C 1
ATOM 556 O O . ALA A 1 73 ? -1.073 -0.270 12.559 1.00 87.94 73 ALA A O 1
ATOM 557 N N . LYS A 1 74 ? -3.150 -0.178 13.400 1.00 87.25 74 LYS A N 1
ATOM 558 C CA . LYS A 1 74 ? -2.761 -0.448 14.790 1.00 87.25 74 LYS A CA 1
ATOM 559 C C . LYS A 1 74 ? -2.544 -1.935 15.051 1.00 87.25 74 LYS A C 1
ATOM 561 O O . LYS A 1 74 ? -1.729 -2.284 15.898 1.00 87.25 74 LYS A O 1
ATOM 566 N N . CYS A 1 75 ? -3.288 -2.795 14.356 1.00 87.94 75 CYS A N 1
ATOM 567 C CA . CYS A 1 75 ? -3.245 -4.244 14.545 1.00 87.94 75 CYS A CA 1
ATOM 568 C C . CYS A 1 75 ? -2.814 -4.966 13.268 1.00 87.94 75 CYS A C 1
ATOM 570 O O . CYS A 1 75 ? -1.886 -5.769 13.298 1.00 87.94 75 CYS A O 1
ATOM 572 N N . THR A 1 76 ? -3.474 -4.692 12.137 1.00 88.50 76 THR A N 1
ATOM 573 C CA . THR A 1 76 ? -3.222 -5.432 10.891 1.00 88.50 76 THR A CA 1
ATOM 574 C C . THR A 1 76 ? -3.355 -4.536 9.667 1.00 88.50 76 THR A C 1
ATOM 576 O O . THR A 1 76 ? -4.369 -3.865 9.474 1.00 88.50 76 THR A O 1
ATOM 579 N N . SER A 1 77 ? -2.325 -4.547 8.822 1.00 90.69 77 SER A N 1
ATOM 580 C CA . SER A 1 77 ? -2.365 -3.980 7.475 1.00 90.69 77 SER A CA 1
ATOM 581 C C . SER A 1 77 ? -2.583 -5.114 6.484 1.00 90.69 77 SER A C 1
ATOM 583 O O . SER A 1 77 ? -1.854 -6.101 6.536 1.00 90.69 77 SER A O 1
ATOM 585 N N . ILE A 1 78 ? -3.533 -4.953 5.567 1.00 90.62 78 ILE A N 1
ATOM 586 C CA . ILE A 1 78 ? -3.872 -5.931 4.529 1.00 90.62 78 ILE A CA 1
ATOM 587 C C . ILE A 1 78 ? -3.677 -5.265 3.170 1.00 90.62 78 ILE A C 1
ATOM 589 O O . ILE A 1 78 ? -4.367 -4.300 2.856 1.00 90.62 78 ILE A O 1
ATOM 593 N N . LEU A 1 79 ? -2.761 -5.778 2.353 1.00 90.88 79 LEU A N 1
ATOM 594 C CA . LEU A 1 79 ? -2.603 -5.363 0.959 1.00 90.88 79 LEU A CA 1
ATOM 595 C 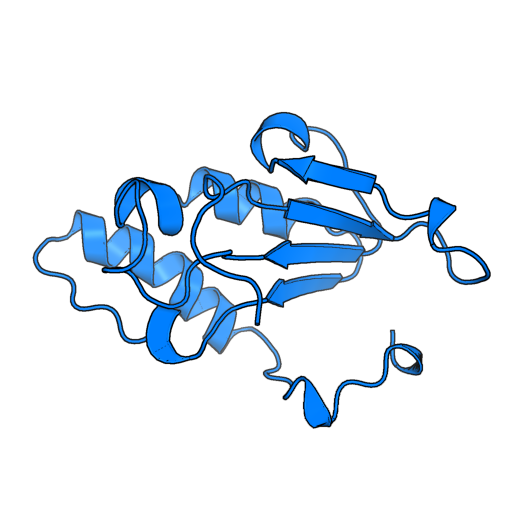C . LEU A 1 79 ? -3.447 -6.266 0.057 1.00 90.88 79 LEU A C 1
ATOM 597 O O . LEU A 1 79 ? -3.300 -7.484 0.086 1.00 90.88 79 LEU A O 1
ATOM 601 N N . VAL A 1 80 ? -4.294 -5.672 -0.779 1.00 90.25 80 VAL A N 1
ATOM 602 C CA . VAL A 1 80 ? -5.061 -6.384 -1.806 1.00 90.25 80 VAL A CA 1
ATOM 603 C C . VAL A 1 80 ? -4.473 -6.056 -3.172 1.00 90.25 80 VAL A C 1
ATOM 605 O O . VAL A 1 80 ? -4.518 -4.909 -3.630 1.00 90.25 80 VAL A O 1
ATOM 608 N N . SER A 1 81 ? -3.921 -7.069 -3.832 1.00 89.69 81 SER A N 1
ATOM 609 C CA . SER A 1 81 ? -3.322 -6.951 -5.160 1.00 89.69 81 SER A CA 1
ATOM 610 C C . SER A 1 81 ? -3.432 -8.258 -5.949 1.00 89.69 81 SER A C 1
ATOM 612 O O . SER A 1 81 ? -3.919 -9.275 -5.456 1.00 89.69 81 SE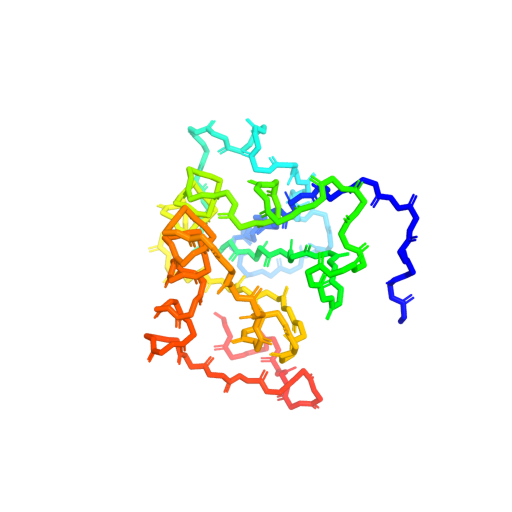R A O 1
ATOM 614 N N . THR A 1 82 ? -2.990 -8.217 -7.202 1.00 89.62 82 THR A N 1
ATOM 615 C CA . THR A 1 82 ? -2.751 -9.389 -8.048 1.00 89.62 82 THR A CA 1
ATOM 616 C C . THR A 1 82 ? -1.285 -9.819 -7.949 1.00 89.62 82 THR A C 1
ATOM 618 O O . THR A 1 82 ? -0.404 -8.992 -7.719 1.00 89.62 82 THR A O 1
ATOM 621 N N . SER A 1 83 ? -0.983 -11.097 -8.200 1.00 89.44 83 SER A N 1
ATOM 622 C CA . SER A 1 83 ? 0.397 -11.614 -8.144 1.00 89.44 83 SER A CA 1
ATOM 623 C C . SER A 1 83 ? 1.353 -10.889 -9.104 1.00 89.44 83 SER A C 1
ATOM 625 O O . SER A 1 83 ? 2.504 -10.644 -8.753 1.00 89.44 83 SER A O 1
ATOM 627 N N . LYS A 1 84 ? 0.847 -10.442 -10.262 1.00 90.44 84 LYS A N 1
ATOM 628 C CA . LYS A 1 84 ? 1.607 -9.691 -11.277 1.00 90.44 84 LYS A CA 1
ATOM 629 C C . LYS A 1 84 ? 2.187 -8.366 -10.772 1.00 90.44 84 LYS A C 1
ATOM 631 O O . LYS A 1 84 ? 3.196 -7.914 -11.293 1.00 90.44 84 LYS A O 1
ATOM 636 N N . ILE A 1 85 ? 1.598 -7.751 -9.740 1.00 90.44 85 ILE A N 1
ATOM 637 C CA . ILE A 1 85 ? 2.140 -6.526 -9.123 1.00 90.44 85 ILE A CA 1
ATOM 638 C C . ILE A 1 85 ? 3.536 -6.751 -8.524 1.00 90.44 85 ILE A C 1
ATOM 640 O O . ILE A 1 85 ? 4.298 -5.798 -8.370 1.00 90.44 85 ILE A O 1
ATOM 644 N N . PHE A 1 86 ? 3.889 -7.989 -8.191 1.00 90.94 86 PHE A N 1
ATOM 645 C CA . PHE A 1 86 ? 5.187 -8.332 -7.609 1.00 90.94 86 PHE A CA 1
ATOM 646 C C . PHE A 1 86 ? 6.203 -8.825 -8.653 1.00 90.94 86 PHE A C 1
ATOM 648 O O . PHE A 1 86 ? 7.353 -9.073 -8.309 1.00 90.94 86 PHE A O 1
ATOM 655 N N . GLU A 1 87 ? 5.796 -8.956 -9.918 1.00 89.88 87 GLU A N 1
ATOM 656 C CA . GLU A 1 87 ? 6.593 -9.494 -11.033 1.00 89.88 87 GLU A CA 1
ATOM 657 C C . GLU A 1 87 ? 6.983 -8.378 -12.019 1.00 89.88 87 GLU A C 1
ATOM 659 O O . GLU A 1 87 ? 6.924 -8.541 -13.234 1.00 89.88 87 GLU A O 1
ATOM 664 N N . VAL A 1 88 ? 7.326 -7.201 -11.492 1.00 88.88 88 VAL A N 1
ATOM 665 C CA . VAL A 1 88 ? 7.544 -5.994 -12.296 1.00 88.88 88 VAL A CA 1
ATOM 666 C C . VAL A 1 88 ? 8.948 -5.931 -12.902 1.00 88.88 88 VAL A C 1
ATOM 668 O O . VAL A 1 88 ? 9.958 -6.072 -12.208 1.00 88.88 88 VAL A O 1
ATOM 671 N N . GLU A 1 89 ? 9.024 -5.629 -14.199 1.00 89.38 89 GLU A N 1
ATOM 672 C CA . GLU A 1 89 ? 10.290 -5.374 -14.886 1.00 89.38 89 GLU A CA 1
ATOM 673 C C . GLU A 1 89 ? 10.798 -3.958 -14.591 1.00 89.38 89 GLU A C 1
ATOM 675 O O . GLU A 1 89 ? 10.199 -2.954 -14.981 1.00 89.38 89 GLU A O 1
ATOM 680 N N . CYS A 1 90 ? 11.939 -3.872 -13.908 1.00 91.44 90 CYS A N 1
ATOM 681 C CA . CYS A 1 90 ? 12.570 -2.607 -13.551 1.00 91.44 90 CYS A CA 1
ATOM 682 C C . CYS A 1 90 ? 13.810 -2.361 -14.421 1.00 91.44 90 CYS A C 1
ATOM 684 O O . CYS A 1 90 ? 14.771 -3.124 -14.384 1.00 91.44 90 CYS A O 1
ATOM 686 N N . ASN A 1 91 ? 13.813 -1.251 -15.155 1.00 93.06 91 ASN A N 1
ATOM 687 C CA . ASN A 1 91 ? 14.889 -0.815 -16.048 1.00 93.06 91 ASN A CA 1
ATOM 688 C C . ASN A 1 91 ? 15.764 0.296 -15.440 1.00 93.06 91 ASN A C 1
ATOM 690 O O . ASN A 1 91 ? 16.798 0.654 -16.002 1.00 93.06 91 ASN A O 1
ATOM 694 N N . THR A 1 92 ? 15.363 0.866 -14.298 1.00 94.31 92 THR A N 1
ATOM 695 C CA . THR A 1 92 ? 16.122 1.909 -13.591 1.00 94.31 92 THR A CA 1
ATOM 696 C C . THR A 1 92 ? 16.247 1.608 -12.098 1.00 94.31 92 THR A C 1
ATOM 698 O O . THR A 1 92 ? 15.422 0.908 -11.511 1.00 94.31 92 THR A O 1
ATOM 701 N N . ILE A 1 93 ? 17.262 2.192 -11.450 1.00 94.62 93 ILE A N 1
ATOM 702 C CA . ILE A 1 93 ? 17.465 2.083 -9.993 1.00 94.62 93 ILE A CA 1
ATOM 703 C C . ILE A 1 93 ? 16.244 2.609 -9.221 1.00 94.62 93 ILE A C 1
ATOM 705 O O . ILE A 1 93 ? 15.888 2.068 -8.176 1.00 94.62 93 ILE A O 1
ATOM 709 N N . GLU A 1 94 ? 15.594 3.660 -9.721 1.00 91.31 94 GLU A N 1
ATOM 710 C CA . GLU A 1 94 ? 14.396 4.226 -9.094 1.00 91.31 94 GLU A CA 1
ATOM 711 C C . GLU A 1 94 ? 13.221 3.249 -9.134 1.00 91.31 94 GLU A C 1
ATOM 713 O O . GLU A 1 94 ? 12.577 3.046 -8.107 1.00 91.31 94 GLU A O 1
ATOM 718 N N . GLN A 1 95 ? 13.000 2.579 -10.269 1.00 92.56 95 GLN A N 1
ATOM 719 C CA . GLN A 1 95 ? 11.964 1.550 -10.398 1.00 92.56 95 GLN A CA 1
ATOM 720 C C . GLN A 1 95 ? 12.213 0.384 -9.438 1.00 92.56 95 GLN A C 1
ATOM 722 O O . GLN A 1 95 ? 11.291 -0.018 -8.731 1.00 92.56 95 GLN A O 1
ATOM 727 N N . ILE A 1 96 ? 13.468 -0.072 -9.321 1.00 93.88 96 ILE A N 1
ATOM 728 C CA . ILE A 1 96 ? 13.851 -1.103 -8.343 1.00 93.88 96 ILE A CA 1
ATOM 729 C C . ILE A 1 96 ? 13.493 -0.647 -6.926 1.00 93.88 96 ILE A C 1
ATOM 731 O O . ILE A 1 96 ? 12.883 -1.398 -6.172 1.00 93.88 96 ILE A O 1
ATOM 735 N N . ARG A 1 97 ? 13.834 0.594 -6.551 1.00 91.88 97 ARG A N 1
ATOM 736 C CA . ARG A 1 97 ? 13.529 1.131 -5.214 1.00 91.88 97 ARG A CA 1
ATOM 737 C C . ARG A 1 97 ? 12.029 1.194 -4.936 1.00 91.88 97 ARG A C 1
ATOM 739 O O . ARG A 1 97 ? 11.625 0.904 -3.813 1.00 91.88 97 ARG A O 1
ATOM 746 N N . TRP A 1 98 ? 11.223 1.576 -5.923 1.00 91.50 98 TRP A N 1
ATOM 747 C CA . TRP A 1 98 ? 9.768 1.619 -5.782 1.00 91.50 98 TRP A CA 1
ATOM 748 C C . TRP A 1 98 ? 9.175 0.214 -5.625 1.00 91.50 98 TRP A C 1
ATOM 750 O O . TRP A 1 98 ? 8.451 -0.042 -4.664 1.00 91.50 98 TRP A O 1
ATOM 760 N N . ALA A 1 99 ? 9.536 -0.714 -6.515 1.00 92.25 99 ALA A N 1
ATOM 761 C CA . ALA A 1 99 ? 9.066 -2.097 -6.479 1.00 92.25 99 ALA A CA 1
ATOM 762 C C . ALA A 1 99 ? 9.478 -2.822 -5.189 1.00 92.25 99 ALA A C 1
ATOM 764 O O . ALA A 1 99 ? 8.674 -3.537 -4.591 1.00 92.25 99 ALA A O 1
ATOM 765 N N . ASN A 1 100 ? 10.705 -2.578 -4.714 1.00 93.69 100 ASN A N 1
ATOM 766 C CA . ASN A 1 100 ? 11.268 -3.233 -3.536 1.00 93.69 100 ASN A CA 1
ATOM 767 C C . ASN A 1 100 ? 10.399 -3.065 -2.284 1.00 93.69 100 ASN A C 1
ATOM 769 O O . ASN A 1 100 ? 10.287 -4.002 -1.503 1.00 93.69 100 ASN A O 1
ATOM 773 N N . GLY A 1 101 ? 9.757 -1.906 -2.092 1.00 91.12 101 GLY A N 1
ATOM 774 C CA . GLY A 1 101 ? 8.870 -1.698 -0.944 1.00 91.12 101 GLY A CA 1
ATOM 775 C C . GLY A 1 101 ? 7.710 -2.696 -0.923 1.00 91.12 101 GLY A C 1
ATOM 776 O O . GLY A 1 101 ? 7.453 -3.339 0.094 1.00 91.12 101 GLY A O 1
ATOM 777 N N . VAL A 1 102 ? 7.055 -2.872 -2.072 1.00 91.69 102 VAL A N 1
ATOM 778 C CA . VAL A 1 102 ? 5.908 -3.774 -2.243 1.00 91.69 102 VAL A CA 1
ATOM 779 C C . VAL A 1 102 ? 6.334 -5.243 -2.194 1.00 91.69 102 VAL A C 1
ATOM 781 O O . VAL A 1 102 ? 5.663 -6.043 -1.544 1.00 91.69 102 VAL A O 1
ATOM 784 N N . CYS A 1 103 ? 7.468 -5.597 -2.805 1.00 93.44 103 CYS A N 1
ATOM 785 C CA . CYS A 1 103 ? 8.012 -6.957 -2.735 1.00 93.44 103 CYS A CA 1
ATOM 786 C C . CYS A 1 103 ? 8.420 -7.342 -1.308 1.00 93.44 103 CYS A C 1
ATOM 788 O O . CYS A 1 103 ? 8.047 -8.414 -0.841 1.00 93.44 103 CYS A O 1
ATOM 790 N N . LEU A 1 104 ? 9.088 -6.444 -0.581 1.00 93.38 104 LEU A N 1
ATOM 791 C CA . LEU A 1 104 ? 9.443 -6.669 0.819 1.00 93.38 104 LEU A CA 1
ATOM 792 C C . LEU A 1 104 ? 8.195 -6.872 1.687 1.00 93.38 104 LEU A C 1
ATOM 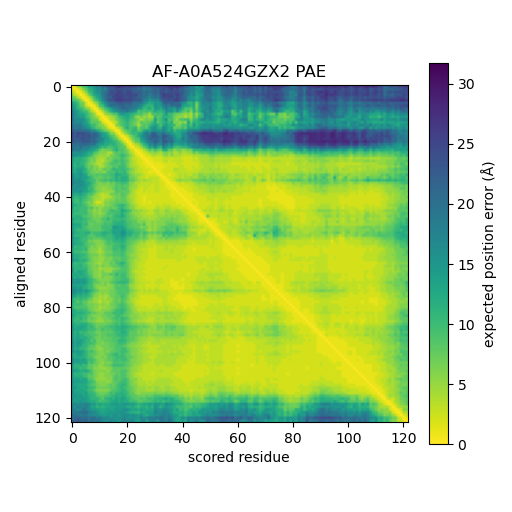794 O O . LEU A 1 104 ? 8.173 -7.739 2.555 1.00 93.38 104 LEU A O 1
ATOM 798 N N . TYR A 1 105 ? 7.130 -6.102 1.448 1.00 93.44 105 TYR A N 1
ATOM 799 C CA . TYR A 1 105 ? 5.868 -6.322 2.153 1.00 93.44 105 TYR A CA 1
ATOM 800 C C . TYR A 1 105 ? 5.307 -7.718 1.884 1.00 93.44 105 TYR A C 1
ATOM 802 O O . TYR A 1 105 ? 4.892 -8.373 2.834 1.00 93.44 105 TYR A O 1
ATOM 810 N N . LYS A 1 106 ? 5.342 -8.197 0.630 1.00 94.06 106 LYS A N 1
ATOM 811 C CA . LYS A 1 106 ? 4.930 -9.569 0.299 1.00 94.06 106 LYS A CA 1
ATOM 812 C C . LYS A 1 106 ? 5.727 -10.592 1.106 1.00 94.06 106 LYS A C 1
ATOM 814 O O . LYS A 1 106 ? 5.114 -11.444 1.738 1.00 94.06 106 LYS A O 1
ATOM 819 N N . GLU A 1 107 ? 7.053 -10.470 1.132 1.00 94.56 107 GLU A N 1
ATOM 820 C CA . GLU A 1 107 ? 7.948 -11.383 1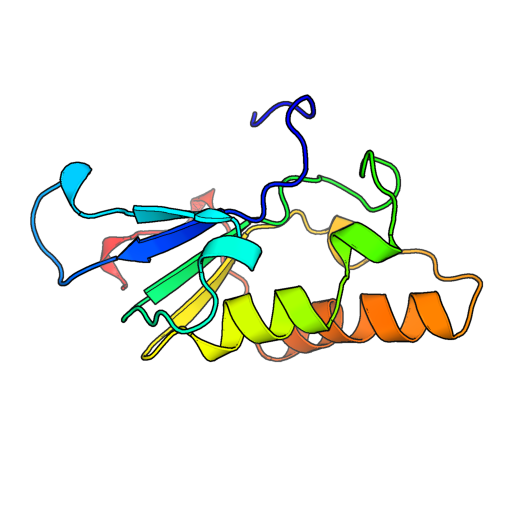.862 1.00 94.56 107 GLU A CA 1
ATOM 821 C C . GLU A 1 107 ? 7.695 -11.404 3.376 1.00 94.56 107 GLU A C 1
ATOM 823 O O . GLU A 1 107 ? 7.821 -12.449 4.009 1.00 94.56 107 GLU A O 1
ATOM 828 N N . MET A 1 108 ? 7.325 -10.263 3.962 1.00 94.12 108 MET A N 1
ATOM 829 C CA . MET A 1 108 ? 7.035 -10.145 5.396 1.00 94.12 108 MET A CA 1
ATOM 830 C C . MET A 1 108 ? 5.579 -10.465 5.759 1.00 94.12 108 MET A C 1
ATOM 832 O O . MET A 1 108 ? 5.229 -10.474 6.941 1.00 94.12 108 MET A O 1
ATOM 836 N N . SER A 1 109 ? 4.715 -10.675 4.767 1.00 93.81 109 SER A N 1
ATOM 837 C CA . SER A 1 109 ? 3.280 -10.883 4.960 1.00 93.81 109 SER A CA 1
ATOM 838 C C . SER A 1 109 ? 2.888 -12.351 4.833 1.00 93.81 109 SER A C 1
ATOM 840 O O . SER A 1 109 ? 3.584 -13.159 4.223 1.00 93.81 109 SER A O 1
ATOM 842 N N . MET A 1 110 ? 1.726 -12.692 5.387 1.00 92.75 110 MET A N 1
ATOM 843 C CA . MET A 1 110 ? 1.069 -13.959 5.090 1.00 92.75 110 MET A CA 1
ATOM 844 C C . MET A 1 110 ? 0.206 -13.788 3.838 1.00 92.75 110 MET A C 1
ATOM 846 O O . MET A 1 110 ? -0.725 -12.983 3.831 1.00 92.75 110 MET A O 1
ATOM 850 N N . GLU A 1 111 ? 0.502 -14.552 2.787 1.00 90.06 111 GLU A N 1
ATOM 851 C CA . GLU A 1 111 ? -0.335 -14.595 1.589 1.00 90.06 111 GLU A CA 1
ATOM 852 C C . GLU A 1 111 ? -1.593 -15.423 1.869 1.00 90.06 111 GLU A C 1
ATOM 854 O O . GLU A 1 111 ? -1.515 -16.553 2.356 1.00 90.06 111 GLU A O 1
ATOM 859 N N . VAL A 1 112 ? -2.761 -14.857 1.566 1.00 88.19 112 VAL A N 1
ATOM 860 C CA . VAL A 1 112 ? -4.045 -15.547 1.711 1.00 88.19 112 VAL A CA 1
ATOM 861 C C . VAL A 1 112 ? -4.811 -15.450 0.405 1.00 88.19 112 VAL A C 1
ATOM 863 O O . VAL A 1 112 ? -5.003 -14.362 -0.142 1.00 88.19 112 VAL A O 1
ATOM 866 N N . ASN A 1 113 ? -5.272 -16.594 -0.097 1.00 84.19 113 ASN A N 1
ATOM 867 C CA . ASN A 1 113 ? -6.099 -16.615 -1.289 1.00 84.19 113 ASN A CA 1
ATOM 868 C C . ASN A 1 113 ? -7.504 -16.094 -0.960 1.00 84.19 113 ASN A C 1
ATOM 870 O O . ASN A 1 113 ? -8.139 -16.545 -0.008 1.00 84.19 113 ASN A O 1
ATOM 874 N N . ILE A 1 114 ? -8.019 -15.170 -1.774 1.00 75.25 114 ILE A N 1
ATOM 875 C CA . ILE A 1 114 ? -9.334 -14.549 -1.552 1.00 75.25 114 ILE A CA 1
ATOM 876 C C . ILE A 1 114 ? -10.456 -15.600 -1.547 1.00 75.25 114 ILE A C 1
ATOM 878 O O . ILE A 1 114 ? -11.442 -15.431 -0.834 1.00 75.25 114 ILE A O 1
ATOM 882 N N . HIS A 1 115 ? -10.308 -16.704 -2.288 1.00 75.31 115 HIS A N 1
ATOM 883 C CA . HIS A 1 115 ? -11.293 -17.790 -2.300 1.00 75.31 115 HIS A CA 1
ATOM 884 C C . HIS A 1 115 ? -11.398 -18.541 -0.965 1.00 75.31 115 HIS A C 1
ATOM 886 O O . HIS A 1 115 ? -12.430 -19.147 -0.689 1.00 75.31 115 HIS A O 1
ATOM 892 N N . GLU A 1 116 ? -10.361 -18.474 -0.134 1.00 68.44 116 GLU A N 1
ATOM 893 C CA . GLU A 1 116 ? -10.291 -19.121 1.179 1.00 68.44 116 GLU A CA 1
ATOM 894 C C . GLU A 1 116 ? -10.420 -18.105 2.326 1.00 68.44 116 GLU A C 1
ATOM 896 O O . GLU A 1 116 ? -10.464 -18.479 3.499 1.00 68.44 116 GLU A O 1
ATOM 901 N N . PHE A 1 117 ? -10.499 -16.808 2.005 1.00 66.31 117 PHE A N 1
ATOM 902 C CA . PHE A 1 117 ? -10.480 -15.739 2.992 1.00 66.31 117 PHE A CA 1
ATOM 903 C C . PHE A 1 117 ? -11.808 -15.655 3.751 1.00 66.31 117 PHE A C 1
ATOM 905 O O . PHE A 1 117 ? -12.828 -15.193 3.235 1.00 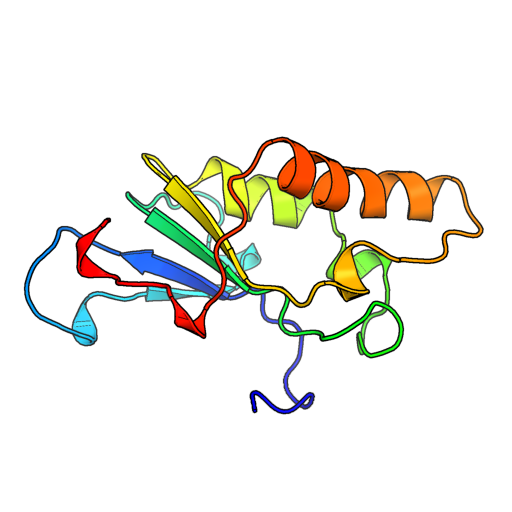66.31 117 PHE A O 1
ATOM 912 N N . ASN A 1 118 ? -11.785 -16.072 5.015 1.00 59.62 118 ASN A N 1
ATOM 913 C CA . ASN A 1 118 ? -12.913 -15.949 5.926 1.00 59.62 118 ASN A CA 1
ATOM 914 C C . ASN A 1 118 ? -12.704 -14.745 6.855 1.00 59.62 118 ASN A C 1
ATOM 916 O O . ASN A 1 118 ? -11.859 -14.787 7.746 1.00 59.62 118 ASN A O 1
ATOM 920 N N . PHE A 1 119 ? -13.512 -13.693 6.686 1.00 59.69 119 PHE A N 1
ATOM 921 C CA . PHE A 1 119 ? -13.472 -12.485 7.528 1.00 59.69 119 PHE A CA 1
ATOM 922 C C . PHE A 1 119 ? -13.705 -12.753 9.024 1.00 59.69 119 PHE A C 1
ATOM 924 O O . PHE A 1 119 ? -13.437 -11.876 9.833 1.00 59.69 119 PHE A O 1
ATOM 931 N N . ASN A 1 120 ? -14.182 -13.941 9.410 1.00 51.66 120 ASN A N 1
ATOM 932 C CA . ASN A 1 120 ? -14.350 -14.320 10.816 1.00 51.66 120 ASN A CA 1
ATOM 933 C C . ASN A 1 120 ? -13.031 -14.672 11.534 1.00 51.66 120 ASN A C 1
ATOM 935 O O . ASN A 1 120 ? -13.066 -15.003 12.715 1.00 51.66 120 ASN A O 1
ATOM 939 N N . LEU A 1 121 ? -11.893 -14.660 10.830 1.00 49.81 121 LEU A N 1
ATOM 940 C CA . LEU A 1 121 ? -10.558 -14.909 11.394 1.00 49.81 121 LEU A CA 1
ATOM 941 C C . LEU A 1 121 ? -9.804 -13.623 11.791 1.00 49.81 121 LEU A C 1
ATOM 943 O O . LEU A 1 121 ? -8.695 -13.723 12.314 1.00 49.81 121 LEU A O 1
ATOM 947 N N . LEU A 1 122 ? -10.387 -12.446 11.536 1.00 51.22 122 LEU A N 1
ATOM 948 C CA . LEU A 1 122 ? -9.893 -11.126 11.951 1.00 51.22 122 LEU A CA 1
ATOM 949 C C . LEU A 1 122 ? -10.728 -10.588 13.116 1.00 51.22 122 LEU A C 1
ATOM 951 O O . LEU A 1 122 ? -10.129 -9.944 14.005 1.00 51.22 122 LEU A O 1
#

pLDDT: mean 77.92, std 17.76, range [26.88, 94.62]

Foldseek 3Di:
DLDLDDAQQFWWWAADDDDDDPVRTDTGRLVVCPPAAHLEIETELSAQAQVSHPVGQCVSLVLVSVCSRAVRHPHYYHYDYHPRHQVDDDPDPVSCVSSVNVNVCVVVDDDDDPVRDDPVVD

Mean predicted aligned error: 7.72 Å

Secondary structure (DSSP, 8-state):
---S-S----EEEEE-SSSS-GGG-EEEEGGGGTT--EEEEEEE---SSSSS-TT-HHHHT-HHHHHHHHHTEEEEEEEE--GGGGS----SHHHHHHHHHHHHHHHHSPP--GGG--GGG-

Radius of gyration: 14.51 Å; Cα contacts (8 Å, |Δi|>4): 176; chains: 1; bounding box: 40×31×34 Å

Solvent-accessible surface area (backbone atoms only — not comparable to full-atom values): 7453 Å² total; per-residue (Å²): 134,89,72,88,78,68,78,79,60,36,34,34,35,32,50,62,82,95,72,89,58,88,82,54,56,46,82,37,37,44,84,76,44,65,98,52,74,26,52,30,22,38,37,37,59,76,40,64,32,58,85,68,30,93,75,33,52,74,61,76,35,29,61,68,53,51,50,55,48,47,70,27,24,74,75,40,60,43,81,47,72,43,78,50,59,69,68,69,90,60,91,46,73,66,48,45,59,28,49,45,57,59,44,51,49,55,75,76,46,87,90,74,56,74,94,73,63,58,79,91,80,116